Protein AF-A0A072U6Y4-F1 (afdb_monomer_lite)

Organism: Medicago truncatula (NCBI:txid3880)

Radius of gyration: 17.17 Å; chains: 1; bounding box: 58×20×30 Å

Foldseek 3Di:
DPPPVVVVVVVVVVVVQPPWDKDFDPPLPFFCDDDVSQVVLQVQL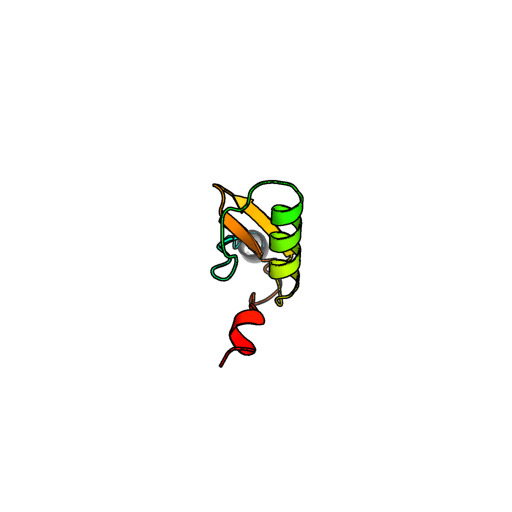VQWPQWPGWGHDPRTIITTGRPPDDTGRCVVVPPD

pLDDT: mean 71.3, std 16.28, range [43.0, 90.44]

Structure (mmCIF, N/CA/C/O backbone):
data_AF-A0A072U6Y4-F1
#
_entry.id   AF-A0A072U6Y4-F1
#
loop_
_atom_site.group_PDB
_atom_site.id
_atom_site.type_symbol
_atom_site.label_atom_id
_atom_site.label_alt_id
_atom_site.label_comp_id
_atom_site.label_asym_id
_atom_site.label_entity_id
_atom_site.label_seq_id
_atom_site.pdbx_PDB_ins_code
_atom_site.Cartn_x
_atom_site.Cartn_y
_atom_site.Cartn_z
_atom_site.occup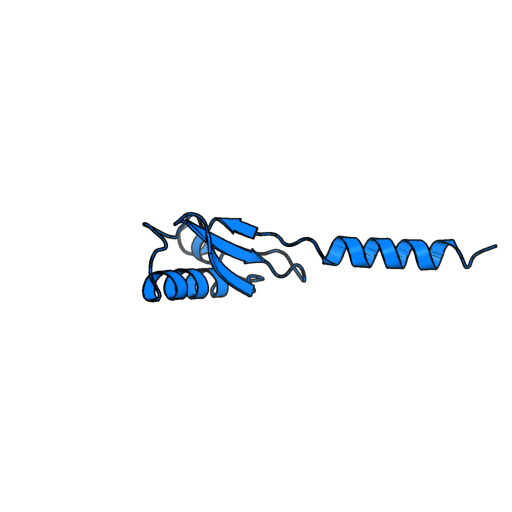ancy
_atom_site.B_iso_or_equiv
_atom_site.auth_seq_id
_atom_site.auth_comp_id
_atom_site.auth_asym_id
_atom_site.auth_atom_id
_atom_site.pdbx_PDB_model_num
ATOM 1 N N . MET A 1 1 ? 44.818 12.728 -10.702 1.00 45.97 1 MET A N 1
ATOM 2 C CA . MET A 1 1 ? 44.051 13.109 -9.493 1.00 45.97 1 MET A CA 1
ATOM 3 C C . MET A 1 1 ? 42.579 12.739 -9.711 1.00 45.97 1 MET A C 1
ATOM 5 O O . MET A 1 1 ? 41.731 13.609 -9.710 1.00 45.97 1 MET A O 1
ATOM 9 N N . GLU A 1 2 ? 42.269 11.457 -9.960 1.00 52.12 2 GLU A N 1
ATOM 10 C CA . GLU A 1 2 ? 41.028 11.078 -10.688 1.00 52.12 2 GLU A CA 1
ATOM 11 C C . GLU A 1 2 ? 40.123 10.072 -9.950 1.00 52.12 2 GLU A C 1
ATOM 13 O O . GLU A 1 2 ? 39.010 9.793 -10.376 1.00 52.12 2 GLU A O 1
ATOM 18 N N . ARG A 1 3 ? 40.560 9.528 -8.803 1.00 54.91 3 ARG A N 1
ATOM 19 C CA . ARG A 1 3 ? 39.772 8.528 -8.048 1.00 54.91 3 ARG A CA 1
ATOM 20 C C . ARG A 1 3 ? 38.694 9.132 -7.138 1.00 54.91 3 ARG A C 1
ATOM 22 O O . ARG A 1 3 ? 37.819 8.410 -6.678 1.00 54.91 3 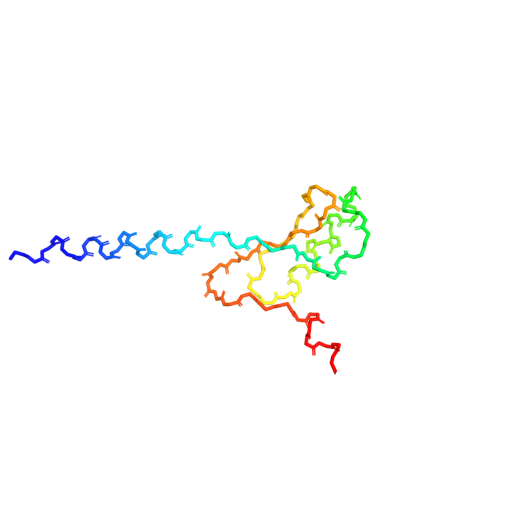ARG A O 1
ATOM 29 N N . LYS A 1 4 ? 38.753 10.440 -6.854 1.00 51.91 4 LYS A N 1
ATOM 30 C CA . LYS A 1 4 ? 37.847 11.102 -5.892 1.00 51.91 4 LYS A CA 1
ATOM 31 C C . LYS A 1 4 ? 36.463 11.404 -6.484 1.00 51.91 4 LYS A C 1
ATOM 33 O O . LYS A 1 4 ? 35.479 11.419 -5.755 1.00 51.91 4 LYS A O 1
ATOM 38 N N . THR A 1 5 ? 36.374 11.594 -7.797 1.00 57.28 5 THR A N 1
ATOM 39 C CA . THR A 1 5 ? 35.138 11.948 -8.513 1.00 57.28 5 THR A CA 1
ATOM 40 C C . THR A 1 5 ? 34.199 10.755 -8.702 1.00 57.28 5 THR A C 1
ATOM 42 O O . THR A 1 5 ? 32.985 10.905 -8.588 1.00 57.28 5 THR A O 1
ATOM 45 N N . LEU A 1 6 ? 34.749 9.555 -8.908 1.00 54.75 6 LEU A N 1
ATOM 46 C CA . LEU A 1 6 ? 33.975 8.337 -9.180 1.00 54.75 6 LEU A CA 1
ATOM 47 C C . LEU A 1 6 ? 33.219 7.833 -7.938 1.00 54.75 6 LEU A C 1
ATOM 49 O O . LEU A 1 6 ? 32.045 7.482 -8.022 1.00 54.75 6 LEU A O 1
ATOM 53 N N . ALA A 1 7 ? 33.858 7.889 -6.765 1.00 57.50 7 ALA A N 1
ATOM 54 C CA . ALA A 1 7 ? 33.225 7.512 -5.501 1.00 57.50 7 ALA A CA 1
ATOM 55 C C . ALA A 1 7 ? 32.062 8.449 -5.125 1.00 57.50 7 ALA A C 1
ATOM 57 O O . ALA A 1 7 ? 31.048 7.993 -4.603 1.00 57.50 7 ALA A O 1
ATOM 58 N N . SER A 1 8 ? 32.183 9.743 -5.434 1.00 57.78 8 SER A N 1
ATOM 59 C CA . SER A 1 8 ? 31.133 10.733 -5.169 1.00 57.78 8 SER A CA 1
ATOM 60 C C . SER A 1 8 ? 29.867 10.448 -5.988 1.00 57.78 8 SER A C 1
ATOM 62 O O . SER A 1 8 ? 28.775 10.363 -5.431 1.00 57.78 8 SER A O 1
ATOM 64 N N . LEU A 1 9 ? 30.009 10.186 -7.294 1.00 56.88 9 LEU A N 1
ATOM 65 C CA . LEU A 1 9 ? 28.888 9.849 -8.185 1.00 56.88 9 LEU A CA 1
ATOM 66 C C . LEU A 1 9 ? 28.137 8.581 -7.748 1.00 56.88 9 LEU A C 1
ATOM 68 O O . LEU A 1 9 ? 26.907 8.558 -7.778 1.00 56.88 9 LEU A O 1
ATOM 72 N N . CYS A 1 10 ? 28.850 7.552 -7.278 1.00 60.00 10 CYS A N 1
ATOM 73 C CA . CYS A 1 10 ? 28.220 6.345 -6.737 1.00 60.00 10 CYS A CA 1
ATOM 74 C C . CYS A 1 10 ? 27.387 6.629 -5.477 1.00 60.00 10 CYS A C 1
ATOM 76 O O . CYS A 1 10 ? 26.299 6.075 -5.334 1.00 60.00 10 CYS A O 1
ATOM 78 N N . PHE A 1 11 ? 27.844 7.519 -4.592 1.00 58.59 11 PHE A N 1
ATOM 79 C CA . PHE A 1 11 ? 27.066 7.934 -3.419 1.00 58.59 11 PHE A CA 1
ATOM 80 C C . PHE A 1 11 ? 25.784 8.689 -3.803 1.00 58.59 11 PHE A C 1
ATOM 82 O O . PHE A 1 11 ? 24.729 8.430 -3.220 1.00 58.59 11 PHE A O 1
ATOM 89 N N . PHE A 1 12 ? 25.837 9.568 -4.809 1.00 55.62 12 PHE A N 1
ATOM 90 C CA . PHE A 1 12 ? 24.651 10.288 -5.291 1.00 55.62 12 PHE A CA 1
ATOM 91 C C . PHE A 1 12 ? 23.595 9.356 -5.903 1.00 55.62 12 PHE A C 1
ATOM 93 O O . PHE A 1 12 ? 22.401 9.549 -5.670 1.00 55.62 12 PHE A O 1
ATOM 100 N N . LEU A 1 13 ? 24.015 8.313 -6.627 1.00 53.66 13 LEU A N 1
ATOM 101 C CA . LEU A 1 13 ? 23.096 7.314 -7.183 1.00 53.66 13 LEU A CA 1
ATOM 102 C C . LEU A 1 13 ? 22.383 6.511 -6.084 1.00 53.66 13 LEU A C 1
ATOM 104 O O . LEU A 1 13 ? 21.182 6.279 -6.184 1.00 53.66 13 LEU A O 1
ATOM 108 N N . ILE A 1 14 ? 23.077 6.151 -4.999 1.00 56.84 14 ILE A N 1
ATOM 109 C CA . ILE A 1 14 ? 22.476 5.409 -3.876 1.00 56.84 14 ILE A CA 1
ATOM 110 C C . ILE A 1 14 ? 21.424 6.259 -3.144 1.00 56.84 14 ILE A C 1
ATOM 112 O O . ILE A 1 14 ? 20.371 5.743 -2.769 1.00 56.84 14 ILE A O 1
ATOM 116 N N . PHE A 1 15 ? 21.665 7.565 -2.984 1.00 49.44 15 PHE A N 1
ATOM 117 C CA . PHE A 1 15 ? 20.696 8.477 -2.365 1.00 49.44 15 PHE A CA 1
ATOM 118 C C . PHE A 1 15 ? 19.432 8.681 -3.213 1.00 49.44 15 PHE A C 1
ATOM 120 O O . PHE A 1 15 ? 18.340 8.786 -2.657 1.00 49.44 15 PHE A O 1
ATOM 127 N N . LEU A 1 16 ? 19.553 8.682 -4.544 1.00 50.75 16 LEU A N 1
ATOM 128 C CA . LEU A 1 16 ? 18.402 8.779 -5.449 1.00 50.75 16 LEU A CA 1
ATOM 129 C C . LEU A 1 16 ? 17.534 7.509 -5.456 1.00 50.75 16 LEU A C 1
ATOM 131 O O . LEU A 1 16 ? 16.321 7.610 -5.631 1.00 50.75 16 LEU A O 1
ATOM 135 N N . LEU A 1 17 ? 18.109 6.327 -5.205 1.00 52.06 17 LEU A N 1
ATOM 136 C CA . LEU A 1 17 ? 17.349 5.069 -5.148 1.00 52.06 17 LEU A CA 1
ATOM 137 C C . LEU A 1 17 ? 16.434 4.947 -3.914 1.00 52.06 17 LEU A C 1
ATOM 139 O O . LEU A 1 17 ? 15.497 4.150 -3.925 1.00 52.06 17 LEU A O 1
ATOM 143 N N . ALA A 1 18 ? 16.677 5.721 -2.852 1.00 51.06 18 ALA A N 1
ATOM 144 C CA . ALA A 1 18 ? 15.938 5.621 -1.591 1.00 51.06 18 ALA A CA 1
ATOM 145 C C . ALA A 1 18 ? 14.728 6.569 -1.487 1.00 51.06 18 ALA A C 1
ATOM 147 O O . ALA A 1 18 ? 14.172 6.744 -0.399 1.00 51.06 18 ALA A O 1
ATOM 148 N N . ALA A 1 19 ? 14.291 7.183 -2.591 1.00 53.03 19 ALA A N 1
ATOM 149 C CA . ALA A 1 19 ? 13.075 7.987 -2.603 1.00 53.03 19 ALA A CA 1
ATOM 150 C C . ALA A 1 19 ? 11.841 7.079 -2.438 1.00 53.03 19 ALA A C 1
ATOM 152 O O . ALA A 1 19 ? 11.335 6.515 -3.404 1.00 53.03 19 ALA A O 1
ATOM 153 N N . ARG A 1 20 ? 11.350 6.915 -1.203 1.00 56.72 20 ARG A N 1
ATOM 154 C CA . ARG A 1 20 ? 10.041 6.298 -0.935 1.00 56.72 20 ARG A CA 1
ATOM 155 C C . ARG A 1 20 ? 8.939 7.230 -1.428 1.00 56.72 20 ARG A C 1
ATOM 157 O O . ARG A 1 20 ? 8.639 8.226 -0.773 1.00 56.72 20 ARG A O 1
ATOM 164 N N . ASN A 1 21 ? 8.325 6.892 -2.557 1.00 68.00 21 ASN A N 1
ATOM 165 C CA . ASN A 1 21 ? 7.145 7.594 -3.051 1.00 68.00 21 ASN A CA 1
ATOM 166 C C . ASN A 1 21 ? 5.880 6.950 -2.475 1.00 68.00 21 ASN A C 1
ATOM 168 O O . ASN A 1 21 ? 5.319 6.007 -3.029 1.00 68.00 21 ASN A O 1
ATOM 172 N N . GLU A 1 22 ? 5.434 7.476 -1.336 1.00 80.56 22 GLU A N 1
ATOM 173 C CA . GLU A 1 22 ? 4.119 7.166 -0.780 1.00 80.56 22 GLU A CA 1
ATOM 174 C C . GLU A 1 22 ? 3.067 8.024 -1.483 1.00 80.56 22 GLU A C 1
ATOM 176 O O . GLU A 1 22 ? 3.153 9.253 -1.456 1.00 80.56 22 GLU A O 1
ATOM 181 N N . THR A 1 23 ? 2.042 7.409 -2.072 1.00 78.69 23 THR A N 1
ATOM 182 C CA . THR A 1 23 ? 0.922 8.169 -2.646 1.00 78.69 23 THR A CA 1
ATOM 183 C C . THR A 1 23 ? -0.411 7.725 -2.061 1.00 78.69 23 THR A C 1
ATOM 185 O O . THR A 1 23 ? -0.642 6.532 -1.860 1.00 78.69 23 THR A O 1
ATOM 188 N N . PRO A 1 24 ? -1.320 8.659 -1.748 1.00 79.88 24 PRO A N 1
ATOM 189 C CA . PRO A 1 24 ? -2.665 8.295 -1.340 1.00 79.88 24 PRO A CA 1
ATOM 190 C C . PRO A 1 24 ? -3.404 7.637 -2.509 1.00 79.88 24 PRO A C 1
ATOM 192 O O . PRO A 1 24 ? -3.443 8.178 -3.614 1.00 79.88 24 PRO A O 1
ATOM 195 N N . ASN A 1 25 ? -4.040 6.494 -2.252 1.00 78.75 25 ASN A N 1
ATOM 196 C CA . ASN A 1 25 ? -4.907 5.867 -3.238 1.00 78.75 25 ASN A CA 1
ATOM 197 C C . ASN A 1 25 ? -6.219 6.659 -3.334 1.00 78.75 25 ASN A C 1
ATOM 199 O O . ASN A 1 25 ? -7.071 6.566 -2.449 1.00 78.75 25 ASN A O 1
ATOM 203 N N . GLN A 1 26 ? -6.381 7.434 -4.407 1.00 74.56 26 GLN A N 1
ATOM 204 C CA . GLN A 1 26 ? -7.568 8.269 -4.624 1.00 74.56 26 GLN A CA 1
ATOM 205 C C . GLN A 1 26 ? -8.847 7.458 -4.891 1.00 74.56 26 GLN A C 1
ATOM 207 O O . GLN A 1 26 ? -9.942 7.973 -4.683 1.00 74.56 26 GLN A O 1
ATOM 212 N N . HIS A 1 27 ? -8.723 6.192 -5.303 1.00 74.62 27 HIS A N 1
ATOM 213 C CA . HIS A 1 27 ? -9.861 5.327 -5.635 1.00 74.62 27 HIS A CA 1
ATOM 214 C C . HIS A 1 27 ? -10.331 4.472 -4.455 1.00 74.62 27 HIS A C 1
ATOM 216 O O . HIS A 1 27 ? -11.397 3.860 -4.513 1.00 74.62 27 HIS A O 1
ATOM 222 N N . PHE A 1 28 ? -9.577 4.452 -3.352 1.00 81.50 28 PHE A N 1
ATOM 223 C CA . PHE A 1 28 ? -9.992 3.744 -2.150 1.00 81.50 28 PHE A CA 1
ATOM 224 C C . PHE A 1 28 ? -11.164 4.477 -1.485 1.00 81.50 28 PHE A C 1
ATOM 226 O O . PHE A 1 28 ? -10.992 5.512 -0.836 1.00 81.50 28 PHE A O 1
ATOM 233 N N . ARG A 1 29 ? -12.379 3.950 -1.655 1.00 82.00 29 ARG A N 1
ATOM 234 C CA . ARG A 1 29 ? -13.601 4.567 -1.126 1.00 82.00 29 ARG A CA 1
ATOM 235 C C . ARG A 1 29 ? -13.828 4.174 0.319 1.00 82.00 29 ARG A C 1
ATOM 237 O O . ARG A 1 29 ? -13.948 2.989 0.596 1.00 82.00 29 ARG A O 1
ATOM 244 N N . GLY A 1 30 ? -13.975 5.153 1.212 1.00 85.50 30 GLY A N 1
ATOM 245 C CA . GLY A 1 30 ? -14.328 4.970 2.627 1.00 85.50 30 GLY A CA 1
ATOM 246 C C . GLY A 1 30 ? -13.125 4.896 3.575 1.00 85.50 30 GLY A C 1
ATOM 247 O O . GLY A 1 30 ? -11.972 4.971 3.159 1.00 85.50 30 GLY A O 1
ATOM 248 N N . ALA A 1 31 ? -13.389 4.720 4.872 1.00 88.56 31 ALA A N 1
ATOM 249 C CA . ALA A 1 31 ? -12.337 4.695 5.886 1.00 88.56 31 ALA A CA 1
ATOM 250 C C . ALA A 1 31 ? -11.505 3.401 5.815 1.00 88.56 31 ALA A C 1
ATOM 252 O O . ALA A 1 31 ? -12.033 2.292 5.684 1.00 88.56 31 ALA A O 1
ATOM 253 N N . CYS A 1 32 ? -10.185 3.547 5.886 1.00 89.88 32 CYS A N 1
ATOM 254 C CA . CYS A 1 32 ? -9.216 2.456 5.922 1.00 89.88 32 CYS A CA 1
ATOM 255 C C . CYS A 1 32 ? -9.052 1.990 7.378 1.00 89.88 32 CYS A C 1
ATOM 257 O O . CYS A 1 32 ? -8.142 2.428 8.087 1.00 89.88 32 CYS A O 1
ATOM 259 N N . ILE A 1 33 ? -10.003 1.175 7.848 1.00 90.31 33 ILE A N 1
ATOM 260 C CA . ILE A 1 33 ? -10.117 0.710 9.240 1.00 90.31 33 ILE A CA 1
ATOM 261 C C . ILE A 1 33 ? -10.362 -0.804 9.252 1.00 90.31 33 ILE A C 1
ATOM 263 O O . ILE A 1 33 ? -11.193 -1.309 8.505 1.00 90.31 33 ILE A O 1
ATOM 267 N N . GLY A 1 34 ? -9.655 -1.527 10.122 1.00 90.12 34 GLY A N 1
ATOM 268 C CA . GLY A 1 34 ? -9.772 -2.983 10.237 1.00 90.12 34 GLY A CA 1
ATOM 269 C C . GLY A 1 34 ? -8.916 -3.762 9.231 1.00 90.12 34 GLY A C 1
ATOM 270 O O . GLY A 1 34 ? -8.293 -3.199 8.331 1.00 90.12 34 GLY A O 1
ATOM 271 N N . SER A 1 35 ? -8.836 -5.078 9.426 1.00 88.50 35 SER A N 1
ATOM 272 C CA . SER A 1 35 ? -7.996 -5.993 8.638 1.00 88.50 35 SER A CA 1
ATOM 273 C C . SER A 1 35 ? -8.467 -6.138 7.189 1.00 88.50 35 SER A C 1
ATOM 275 O O . SER A 1 35 ? -7.645 -6.065 6.280 1.00 88.50 35 SER A O 1
ATOM 277 N N . SER A 1 36 ? -9.777 -6.266 6.965 1.00 88.56 36 SER A N 1
ATOM 278 C CA . SER A 1 36 ? -10.359 -6.403 5.621 1.00 88.56 36 SER A CA 1
ATOM 279 C C . SER A 1 36 ? -10.039 -5.194 4.729 1.00 88.56 36 SER A C 1
ATOM 281 O O . SER A 1 36 ? -9.533 -5.347 3.621 1.00 88.56 36 SER A O 1
ATOM 283 N N . ARG A 1 37 ? -10.205 -3.976 5.252 1.00 90.00 37 ARG A N 1
ATOM 284 C CA . ARG A 1 37 ? -9.936 -2.728 4.518 1.00 90.00 37 ARG A CA 1
ATOM 285 C C . ARG A 1 37 ? -8.448 -2.503 4.255 1.00 90.00 37 ARG A C 1
ATOM 287 O O . ARG A 1 37 ? -8.084 -1.954 3.220 1.00 90.00 37 ARG A O 1
ATOM 294 N N . LYS A 1 38 ? -7.579 -2.956 5.167 1.00 89.44 38 LYS A N 1
ATOM 295 C CA . LYS A 1 38 ? -6.125 -2.994 4.937 1.00 89.44 38 LYS A CA 1
ATOM 296 C C . LYS A 1 38 ? -5.775 -3.917 3.769 1.00 89.44 38 LYS A C 1
ATOM 298 O O . LYS A 1 38 ? -4.980 -3.518 2.928 1.00 89.44 38 LYS A O 1
ATOM 303 N N . GLN A 1 39 ? -6.372 -5.109 3.706 1.00 90.38 39 GLN A N 1
ATOM 304 C CA . GLN A 1 39 ?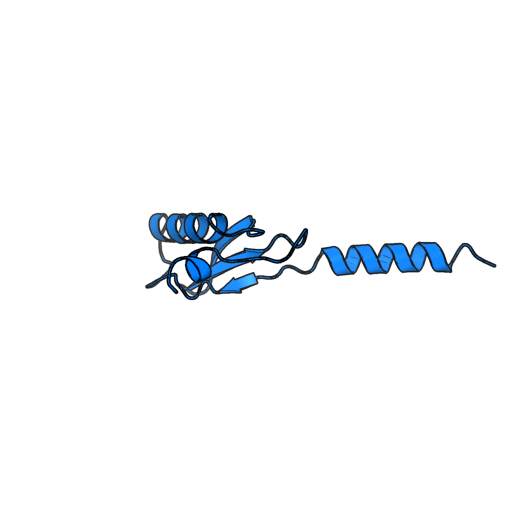 -6.147 -6.050 2.603 1.00 90.38 39 GLN A CA 1
ATOM 305 C C . GLN A 1 39 ? -6.677 -5.514 1.271 1.00 90.38 39 GLN A C 1
ATOM 307 O O . GLN A 1 39 ? -5.985 -5.625 0.269 1.00 90.38 39 GLN A O 1
ATOM 312 N N . GLU A 1 40 ? -7.854 -4.886 1.261 1.00 89.75 40 GLU A N 1
ATOM 313 C CA . GLU A 1 40 ? -8.409 -4.235 0.066 1.00 89.75 40 GLU A CA 1
ATOM 314 C C . GLU A 1 40 ? -7.481 -3.121 -0.448 1.00 89.75 40 GLU A C 1
ATOM 316 O O . GLU A 1 40 ? -7.192 -3.045 -1.641 1.00 89.75 40 GLU A O 1
ATOM 321 N N . CYS A 1 41 ? -6.957 -2.295 0.464 1.00 88.56 41 CYS A N 1
ATOM 322 C CA . CYS A 1 41 ? -5.984 -1.257 0.137 1.00 88.56 41 CYS A CA 1
ATOM 323 C C . CYS A 1 41 ? -4.696 -1.849 -0.457 1.00 88.56 41 CYS A C 1
ATOM 325 O O . CYS A 1 41 ? -4.248 -1.399 -1.511 1.00 88.56 41 CYS A O 1
ATOM 327 N N . ASP A 1 42 ? -4.123 -2.871 0.188 1.00 89.81 42 ASP A N 1
ATOM 328 C CA . ASP A 1 42 ? -2.907 -3.533 -0.291 1.00 89.81 42 ASP A CA 1
ATOM 329 C C . ASP A 1 42 ? -3.119 -4.168 -1.667 1.00 89.81 42 ASP A C 1
ATOM 331 O O . ASP A 1 42 ? -2.345 -3.925 -2.591 1.00 89.81 42 ASP A O 1
ATOM 335 N N . TYR A 1 43 ? -4.215 -4.907 -1.835 1.00 88.19 43 TYR A N 1
ATOM 336 C CA . TYR A 1 43 ? -4.581 -5.539 -3.097 1.00 88.19 43 TYR A CA 1
ATOM 337 C C . TYR A 1 43 ? -4.753 -4.514 -4.226 1.00 88.19 43 TYR A C 1
ATOM 339 O O . TYR A 1 43 ? -4.200 -4.696 -5.311 1.00 88.19 43 TYR A O 1
ATOM 347 N N . GLY A 1 44 ? -5.463 -3.411 -3.965 1.00 85.50 44 GLY A N 1
ATOM 348 C CA . GLY A 1 44 ? -5.662 -2.340 -4.941 1.00 85.50 44 GLY A CA 1
ATOM 349 C C . GLY A 1 44 ? -4.351 -1.678 -5.363 1.00 85.50 44 GLY A C 1
ATOM 350 O O . GLY A 1 44 ? -4.119 -1.476 -6.551 1.00 85.50 44 GLY A O 1
ATOM 351 N N . CYS A 1 45 ? -3.454 -1.402 -4.412 1.00 85.25 45 CYS A N 1
ATOM 352 C CA . CYS A 1 45 ? -2.139 -0.848 -4.726 1.00 85.25 45 CYS A CA 1
ATOM 353 C C . CYS A 1 45 ? -1.292 -1.836 -5.542 1.00 85.25 45 CYS A C 1
ATOM 355 O O . CYS A 1 45 ? -0.752 -1.454 -6.575 1.00 85.25 45 CYS A O 1
ATOM 357 N N . ARG A 1 46 ? -1.232 -3.117 -5.147 1.00 86.31 46 ARG A N 1
ATOM 358 C CA . ARG A 1 46 ? -0.468 -4.158 -5.869 1.00 86.31 46 ARG A CA 1
ATOM 359 C C . ARG A 1 46 ? -0.977 -4.439 -7.277 1.00 86.31 46 ARG A C 1
ATOM 361 O O . ARG A 1 46 ? -0.238 -4.999 -8.080 1.00 86.31 46 ARG A O 1
ATOM 368 N N . ARG A 1 47 ? -2.228 -4.085 -7.580 1.00 82.88 47 ARG A N 1
ATOM 369 C CA . ARG A 1 47 ? -2.777 -4.219 -8.930 1.00 82.88 47 ARG A CA 1
ATOM 370 C C . ARG A 1 47 ? -2.119 -3.274 -9.932 1.00 82.88 47 ARG A C 1
ATOM 372 O O . ARG A 1 47 ? -2.162 -3.583 -11.114 1.00 82.88 47 ARG A O 1
ATOM 379 N N . GLY A 1 48 ? -1.541 -2.150 -9.498 1.00 73.12 48 GLY A N 1
ATOM 380 C CA . GLY A 1 48 ? -0.816 -1.213 -10.365 1.00 73.12 48 GLY A CA 1
ATOM 381 C C . GLY A 1 48 ? 0.649 -1.613 -10.613 1.00 73.12 48 GLY A C 1
ATOM 382 O O . GLY A 1 48 ? 1.251 -2.321 -9.810 1.00 73.12 48 GLY A O 1
ATOM 383 N N . VAL A 1 49 ? 1.265 -1.107 -11.690 1.00 72.44 49 VAL A N 1
ATOM 384 C CA . VAL A 1 49 ? 2.708 -1.297 -11.953 1.00 72.44 49 VAL A CA 1
ATOM 385 C C . VAL A 1 49 ? 3.538 -0.506 -10.957 1.00 72.44 49 VAL A C 1
ATOM 387 O O . VAL A 1 49 ? 3.276 0.674 -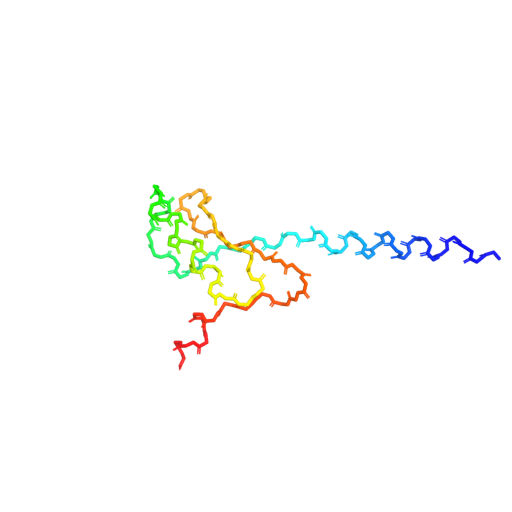10.724 1.00 72.44 49 VAL A O 1
ATOM 390 N N . GLY A 1 50 ? 4.594 -1.130 -10.437 1.00 72.38 50 GLY A N 1
ATOM 391 C CA . GLY A 1 50 ? 5.625 -0.460 -9.637 1.00 72.38 50 GLY A CA 1
ATOM 392 C C . GLY A 1 50 ? 5.269 -0.299 -8.158 1.00 72.38 50 GLY A C 1
ATOM 393 O O . GLY A 1 50 ? 6.145 -0.000 -7.345 1.00 72.38 50 GLY A O 1
ATOM 394 N N . TRP A 1 51 ? 4.021 -0.555 -7.769 1.00 82.00 51 TRP A N 1
ATOM 395 C CA . TRP A 1 51 ? 3.606 -0.519 -6.371 1.00 82.00 51 TRP A CA 1
ATOM 396 C C . TRP A 1 51 ? 4.037 -1.787 -5.637 1.00 82.00 51 TRP A C 1
ATOM 398 O O . TRP A 1 51 ? 3.793 -2.908 -6.077 1.00 82.00 51 TRP A O 1
ATOM 408 N N . ARG A 1 52 ? 4.653 -1.603 -4.471 1.00 82.69 52 ARG A N 1
ATOM 409 C CA . ARG A 1 52 ? 5.026 -2.681 -3.553 1.00 82.69 52 ARG A CA 1
ATOM 410 C C . ARG A 1 52 ? 3.819 -3.239 -2.806 1.00 82.69 52 ARG A C 1
ATOM 412 O O . ARG A 1 52 ? 3.791 -4.412 -2.443 1.00 82.69 52 ARG A O 1
ATOM 419 N N . GLY A 1 53 ? 2.858 -2.363 -2.537 1.00 86.94 53 GLY A N 1
ATOM 420 C CA . GLY A 1 53 ? 1.704 -2.645 -1.705 1.00 86.94 53 GLY A CA 1
ATOM 421 C C . GLY A 1 53 ? 1.044 -1.379 -1.194 1.00 86.94 53 GLY A C 1
ATOM 422 O O . GLY A 1 53 ? 1.378 -0.269 -1.610 1.00 86.94 53 GLY A O 1
ATOM 423 N N . GLY A 1 54 ? 0.089 -1.562 -0.295 1.00 88.69 54 GLY A N 1
ATOM 424 C CA . GLY A 1 54 ? -0.701 -0.491 0.290 1.00 88.69 54 GLY A CA 1
ATOM 425 C C . GLY A 1 54 ? -0.953 -0.702 1.771 1.00 88.69 54 GLY A C 1
ATOM 426 O O . GLY A 1 54 ? -1.007 -1.825 2.265 1.00 88.69 54 GLY A O 1
ATOM 427 N N . TYR A 1 55 ? -1.112 0.394 2.503 1.00 89.88 55 TYR A N 1
ATOM 428 C CA . TYR A 1 55 ? -1.402 0.356 3.927 1.00 89.88 55 TYR A CA 1
ATOM 429 C C . TYR A 1 55 ? -2.307 1.516 4.355 1.00 89.88 55 TYR A C 1
ATOM 431 O O . TYR A 1 55 ? -2.423 2.542 3.685 1.00 89.88 55 TYR A O 1
ATOM 439 N N . CYS A 1 56 ? -2.969 1.358 5.503 1.00 90.31 56 CYS A N 1
ATOM 440 C CA . CYS A 1 56 ? -3.826 2.403 6.058 1.00 90.31 56 CYS A CA 1
ATOM 441 C C . CYS A 1 56 ? -3.015 3.412 6.884 1.00 90.31 56 CYS A C 1
ATOM 443 O O . CYS A 1 56 ? -2.402 3.041 7.886 1.00 90.31 56 CYS A O 1
ATOM 445 N N . LYS A 1 57 ? -3.093 4.699 6.535 1.00 89.56 57 LYS A N 1
ATOM 446 C CA . LYS A 1 57 ? -2.501 5.826 7.273 1.00 89.56 57 LYS A CA 1
ATOM 447 C C . LYS A 1 57 ? -3.566 6.894 7.492 1.00 89.56 57 LYS A C 1
ATOM 449 O O . LYS A 1 57 ? -4.170 7.363 6.534 1.00 89.56 57 LYS A O 1
ATOM 454 N N . LYS A 1 58 ? -3.821 7.286 8.747 1.00 89.38 58 LYS A N 1
ATOM 455 C CA . LYS A 1 58 ? -4.865 8.278 9.099 1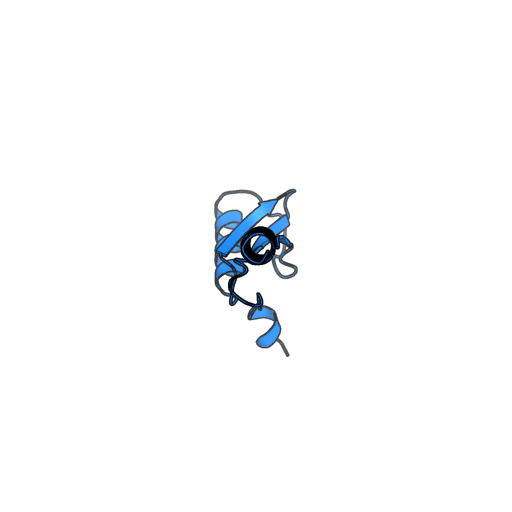.00 89.38 58 LYS A CA 1
ATOM 456 C C . LYS A 1 58 ? -6.233 7.961 8.460 1.00 89.38 58 LYS A C 1
ATOM 458 O O . LYS A 1 58 ? -6.870 8.839 7.890 1.00 89.38 58 LYS A O 1
ATOM 463 N N . GLN A 1 59 ? -6.650 6.692 8.517 1.00 90.44 59 GLN A N 1
ATOM 464 C CA . GLN A 1 59 ? -7.891 6.188 7.905 1.00 90.44 59 GLN A CA 1
ATOM 465 C C . GLN A 1 59 ? -7.964 6.324 6.369 1.00 90.44 59 GLN A C 1
ATOM 467 O O . GLN A 1 59 ? -9.026 6.111 5.791 1.00 90.44 59 GLN A O 1
ATOM 472 N N . LYS A 1 60 ? -6.853 6.625 5.689 1.00 88.38 60 LYS A N 1
ATOM 473 C CA . LYS A 1 60 ? -6.739 6.656 4.225 1.00 88.38 60 LYS A CA 1
ATOM 474 C C . LYS A 1 60 ? -5.852 5.513 3.745 1.00 88.38 60 LYS A C 1
ATOM 476 O O . LYS A 1 60 ? -4.935 5.111 4.457 1.00 88.38 60 LYS A O 1
ATOM 481 N N . CYS A 1 61 ? -6.119 5.004 2.550 1.00 88.50 61 CYS A N 1
ATOM 482 C CA . CYS A 1 61 ? -5.239 4.046 1.892 1.00 88.50 61 CYS A CA 1
ATOM 483 C C . CYS A 1 61 ? -4.059 4.779 1.243 1.00 88.50 61 CYS A C 1
ATOM 485 O O . CYS A 1 61 ? -4.254 5.775 0.543 1.00 88.50 61 CYS A O 1
ATOM 487 N N . VAL A 1 62 ? -2.845 4.297 1.485 1.00 89.00 62 VAL A N 1
ATOM 488 C CA . VAL A 1 62 ? -1.597 4.828 0.931 1.00 89.00 62 VAL A CA 1
ATOM 489 C C . VAL A 1 62 ? -0.867 3.691 0.234 1.00 89.00 62 VAL A C 1
ATOM 491 O O . VAL A 1 62 ? -0.649 2.650 0.845 1.00 89.00 62 VAL A O 1
ATOM 494 N N . CYS A 1 63 ? -0.492 3.893 -1.025 1.00 87.44 63 CYS A N 1
ATOM 495 C CA . CYS A 1 63 ? 0.315 2.965 -1.799 1.00 87.44 63 CYS A CA 1
ATOM 496 C C . CYS A 1 63 ? 1.805 3.310 -1.674 1.00 87.44 63 CYS A C 1
ATOM 498 O O . CYS A 1 63 ? 2.185 4.482 -1.734 1.00 87.44 63 CYS A O 1
ATOM 500 N N . ASP A 1 64 ? 2.635 2.283 -1.516 1.00 86.12 64 ASP A N 1
ATOM 501 C CA . ASP A 1 64 ? 4.096 2.365 -1.450 1.00 86.12 64 ASP A CA 1
ATOM 502 C C . ASP A 1 64 ? 4.690 2.004 -2.819 1.00 86.12 64 ASP A C 1
ATOM 504 O O . ASP A 1 64 ? 4.469 0.900 -3.325 1.00 86.12 64 ASP A O 1
ATOM 508 N N . CYS A 1 65 ? 5.378 2.953 -3.451 1.00 79.56 65 CYS A N 1
ATOM 509 C CA . CYS A 1 65 ? 6.019 2.784 -4.752 1.00 79.56 65 CYS A CA 1
ATOM 510 C C . CYS A 1 65 ? 7.443 2.238 -4.586 1.00 79.56 65 CYS A C 1
ATOM 512 O O . CYS A 1 65 ? 8.263 2.818 -3.874 1.00 79.56 65 CYS A O 1
ATOM 514 N N . THR A 1 66 ? 7.774 1.169 -5.311 1.00 66.81 66 THR A N 1
ATOM 515 C CA . THR A 1 66 ? 9.158 0.691 -5.419 1.00 66.81 66 THR A CA 1
ATOM 516 C C . THR A 1 66 ? 9.799 1.375 -6.624 1.00 66.81 66 THR A C 1
ATOM 518 O O . THR A 1 66 ? 9.494 1.033 -7.765 1.00 66.81 66 THR A O 1
ATOM 521 N N . CYS A 1 67 ? 10.685 2.343 -6.386 1.00 56.72 67 CYS A N 1
ATOM 522 C CA . CYS A 1 67 ? 11.306 3.193 -7.412 1.00 56.72 67 CYS A CA 1
ATOM 523 C C . CYS A 1 67 ? 12.351 2.485 -8.307 1.00 56.72 67 CYS A C 1
ATOM 525 O O . CYS A 1 67 ? 13.400 3.050 -8.599 1.00 56.72 67 CYS A O 1
ATOM 527 N N . ILE A 1 68 ? 12.075 1.264 -8.779 1.00 55.72 68 ILE A N 1
ATOM 528 C CA . ILE A 1 68 ? 12.819 0.660 -9.902 1.00 55.72 68 ILE A CA 1
ATOM 529 C C . ILE A 1 68 ? 12.214 1.122 -11.253 1.00 55.72 68 ILE A C 1
ATOM 531 O O . ILE A 1 68 ? 12.831 0.966 -12.301 1.00 55.72 68 ILE A O 1
ATOM 535 N N . GLY A 1 69 ? 11.040 1.773 -11.241 1.00 55.03 69 GLY A N 1
ATOM 536 C CA . GLY A 1 69 ? 10.395 2.372 -12.415 1.00 55.03 69 GLY A CA 1
ATOM 537 C C . GLY A 1 69 ? 9.283 3.362 -12.043 1.00 55.03 69 GLY A C 1
ATOM 538 O O . GLY A 1 69 ? 9.056 3.639 -10.866 1.00 55.03 69 GLY A O 1
ATOM 539 N N . ALA A 1 70 ? 8.587 3.911 -13.044 1.00 58.62 70 ALA A N 1
ATOM 540 C CA . ALA A 1 70 ? 7.429 4.776 -12.818 1.00 58.62 70 ALA A CA 1
ATOM 541 C C . ALA A 1 70 ? 6.252 3.963 -12.251 1.00 58.62 70 ALA A C 1
ATOM 543 O O . ALA A 1 70 ? 5.868 2.941 -12.820 1.00 58.62 70 ALA A O 1
ATOM 544 N N . CYS A 1 71 ? 5.666 4.426 -11.147 1.00 62.66 71 CYS A N 1
ATOM 545 C CA . CYS A 1 71 ? 4.479 3.799 -10.577 1.00 62.66 71 CYS A CA 1
ATOM 546 C C . CYS A 1 71 ? 3.221 4.240 -11.328 1.00 62.66 71 CYS A C 1
ATOM 548 O O . CYS A 1 71 ? 2.857 5.416 -11.310 1.00 62.66 71 CYS A O 1
ATOM 550 N N . ILE A 1 72 ? 2.556 3.288 -11.985 1.00 61.69 72 ILE A N 1
ATOM 551 C CA . ILE A 1 72 ? 1.349 3.520 -12.785 1.00 61.69 72 ILE A CA 1
ATOM 552 C C . ILE A 1 72 ? 0.203 2.755 -12.138 1.00 61.69 72 ILE A C 1
ATOM 554 O O . ILE A 1 72 ? 0.258 1.539 -11.964 1.00 61.69 72 ILE A O 1
ATOM 558 N N . ASN A 1 73 ? -0.854 3.466 -11.765 1.00 58.88 73 ASN A N 1
ATOM 559 C CA . ASN A 1 73 ? -2.059 2.838 -11.245 1.00 58.88 73 ASN A CA 1
ATOM 560 C C . ASN A 1 73 ? -2.966 2.430 -12.422 1.00 58.88 73 ASN A C 1
ATOM 562 O O . ASN A 1 73 ? -3.478 3.298 -13.124 1.00 58.88 73 ASN A O 1
ATOM 566 N N . TYR A 1 74 ? -3.138 1.126 -12.673 1.00 52.44 74 TYR A N 1
ATOM 567 C CA . TYR A 1 74 ? -3.932 0.627 -13.809 1.00 52.44 74 TYR A CA 1
ATOM 568 C C . TYR A 1 74 ? -5.432 0.922 -13.694 1.00 52.44 74 TYR A C 1
ATOM 570 O O . TYR A 1 74 ? -6.107 0.985 -14.719 1.00 52.44 74 TYR A O 1
ATOM 578 N N . ASP A 1 75 ? -5.947 1.171 -12.489 1.00 50.97 75 ASP A N 1
ATOM 579 C CA . ASP A 1 75 ? -7.351 1.560 -12.286 1.00 50.97 75 ASP A CA 1
ATOM 580 C C . ASP A 1 75 ? -7.680 2.887 -13.009 1.00 50.97 75 ASP A C 1
ATOM 582 O O . ASP A 1 75 ? -8.792 3.091 -13.486 1.00 50.97 75 ASP A O 1
ATOM 586 N N . HIS A 1 76 ? -6.673 3.749 -13.209 1.00 47.84 76 HIS A N 1
ATOM 587 C CA . HIS A 1 76 ? -6.779 4.997 -13.974 1.00 47.84 76 HIS A CA 1
ATOM 588 C C . HIS A 1 76 ? -6.845 4.790 -15.503 1.00 47.84 76 HIS A C 1
ATOM 590 O O . HIS A 1 76 ? -7.261 5.691 -16.227 1.00 47.84 76 HIS A O 1
ATOM 596 N N . LEU A 1 77 ? -6.416 3.632 -16.019 1.00 45.44 77 LEU A N 1
ATOM 597 C CA . LEU A 1 77 ? -6.387 3.344 -17.461 1.00 45.44 77 LEU A CA 1
ATOM 598 C C . LEU A 1 77 ? -7.632 2.597 -17.952 1.00 45.44 77 LEU A C 1
ATOM 600 O O . LEU A 1 77 ? -7.918 2.647 -19.143 1.00 45.44 77 LEU A O 1
ATOM 604 N N . LEU A 1 78 ? -8.365 1.919 -17.062 1.00 43.00 78 LEU A N 1
ATOM 605 C CA . LEU A 1 78 ? -9.535 1.114 -17.435 1.00 43.00 78 LEU A CA 1
ATOM 606 C C . LEU A 1 78 ? -10.874 1.875 -17.391 1.00 43.00 78 LEU A C 1
ATOM 608 O O . LEU A 1 78 ? -11.879 1.349 -17.855 1.00 43.00 78 LEU A O 1
ATOM 612 N N . HIS A 1 79 ? -10.898 3.093 -16.841 1.00 44.56 79 HIS A N 1
ATOM 613 C CA . HIS A 1 79 ? -12.101 3.926 -16.693 1.00 44.56 79 HIS A CA 1
ATOM 614 C C . HIS A 1 79 ? -12.054 5.210 -17.545 1.00 44.56 79 HIS A C 1
ATOM 616 O O . HIS A 1 79 ? -12.493 6.272 -17.098 1.00 44.56 79 HIS A O 1
ATOM 622 N N . LYS A 1 80 ? -11.515 5.126 -18.767 1.00 43.72 80 LYS A N 1
ATOM 623 C CA . LYS A 1 80 ? -11.590 6.199 -19.766 1.00 43.72 80 LYS A CA 1
ATOM 624 C C . LYS A 1 80 ? -12.343 5.746 -21.005 1.00 43.72 80 LYS A C 1
ATOM 626 O O . LYS A 1 80 ? -12.108 4.594 -21.425 1.00 43.72 80 LYS A O 1
#

Sequence (80 aa):
MERKTLASLCFFLIFLLAARNETPNQHFRGACIGSSRKQECDYGCRRGVGWRGGYCKKQKCVCDCTCIGACINYDHLLHK

Secondary structure (DSSP, 8-state):
--HHHHHHHHHHHHHHHT--EEEE-TT--S---HHHHHHHHHHHHHTSBTEEEEEEETTEEEEEE-TTS--B-GGGTS--